Protein AF-A0A520BCG9-F1 (afdb_monomer_lite)

pLDDT: mean 87.37, std 9.82, range [55.38, 96.44]

Sequence (88 aa):
KYAPAPQLEIDASANNYGQSEIKISNGVIVTGFPPVNVHAYSFAAGTHTLNINKGACLVLGFIDDKQELRIFNAGLDGRGRDIDWLFE

Structure (mmCIF, N/CA/C/O backbone):
data_AF-A0A520BCG9-F1
#
_entry.id   AF-A0A520BCG9-F1
#
loop_
_atom_site.group_PDB
_atom_site.id
_atom_site.type_symbol
_atom_site.label_atom_id
_atom_site.label_alt_id
_atom_site.label_comp_id
_atom_site.label_asym_id
_atom_site.label_entity_id
_atom_site.label_seq_id
_atom_site.pdbx_PDB_ins_code
_atom_site.Cartn_x
_atom_site.Cartn_y
_atom_site.Cartn_z
_atom_site.occupancy
_atom_site.B_iso_or_equiv
_atom_site.auth_seq_id
_atom_site.auth_comp_id
_atom_site.auth_asym_id
_atom_site.auth_atom_id
_atom_site.pdbx_PDB_model_num
ATOM 1 N N . LYS A 1 1 ? -2.875 2.560 -17.415 1.00 88.62 1 LYS A N 1
ATOM 2 C CA . LYS A 1 1 ? -2.699 1.087 -17.283 1.00 88.62 1 LYS A CA 1
ATOM 3 C C . LYS A 1 1 ? -2.627 0.689 -15.812 1.00 88.62 1 LYS A C 1
ATOM 5 O O . LYS A 1 1 ? -3.402 -0.160 -15.399 1.00 88.62 1 LYS A O 1
ATOM 10 N N . TYR A 1 2 ? -1.748 1.316 -15.035 1.00 93.00 2 TYR A N 1
ATOM 11 C CA . TYR A 1 2 ? -1.632 1.122 -13.585 1.00 93.00 2 TYR A CA 1
ATOM 12 C C . TYR A 1 2 ? -2.339 2.255 -12.841 1.00 93.00 2 TYR A C 1
ATOM 14 O O . TYR A 1 2 ? -2.490 3.335 -13.418 1.00 93.00 2 TYR A O 1
ATOM 22 N N . ALA A 1 3 ? -2.804 1.993 -11.620 1.00 93.06 3 ALA A N 1
ATOM 23 C CA . 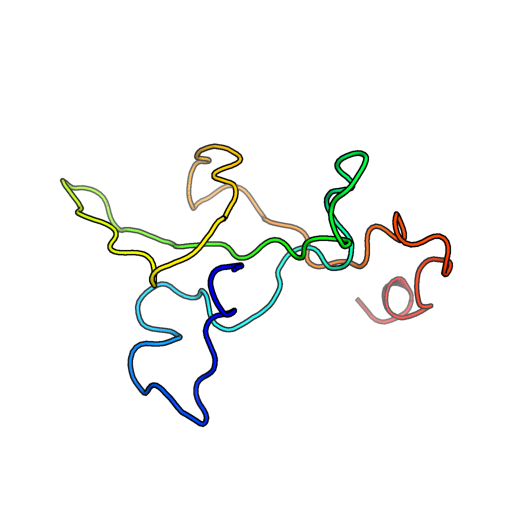ALA A 1 3 ? -3.345 3.043 -10.763 1.00 93.06 3 ALA A CA 1
ATOM 24 C C . ALA A 1 3 ? -2.198 3.969 -10.305 1.00 93.06 3 ALA A C 1
ATOM 26 O O . ALA A 1 3 ? -1.114 3.464 -9.999 1.00 93.06 3 ALA A O 1
ATOM 27 N N . PRO A 1 4 ? -2.388 5.301 -10.290 1.00 91.69 4 PRO A N 1
ATOM 28 C CA . PRO A 1 4 ? -1.379 6.223 -9.781 1.00 91.69 4 PRO A CA 1
ATOM 29 C C . PRO A 1 4 ? -1.218 6.076 -8.263 1.00 91.69 4 PRO A C 1
ATOM 31 O O . PRO A 1 4 ? -2.175 5.745 -7.560 1.00 91.69 4 PRO A O 1
ATOM 34 N N . ALA A 1 5 ? -0.013 6.358 -7.768 1.00 91.38 5 ALA A N 1
ATOM 35 C CA . ALA A 1 5 ? 0.230 6.496 -6.337 1.00 91.38 5 ALA A CA 1
ATOM 36 C C . ALA A 1 5 ? -0.518 7.728 -5.777 1.00 91.38 5 ALA A C 1
ATOM 38 O O . ALA A 1 5 ? -0.729 8.694 -6.517 1.00 91.38 5 ALA A O 1
ATOM 39 N N . PRO A 1 6 ? -0.916 7.715 -4.496 1.00 87.69 6 PRO A N 1
ATOM 40 C CA . PRO A 1 6 ? -1.471 8.894 -3.833 1.00 87.69 6 PRO A CA 1
ATOM 41 C C . PRO A 1 6 ? -0.418 10.015 -3.751 1.00 87.69 6 PRO A C 1
ATOM 43 O O . PRO A 1 6 ? 0.684 9.787 -3.261 1.00 87.69 6 PRO A O 1
ATOM 46 N N . GLN A 1 7 ? -0.746 11.217 -4.239 1.00 87.56 7 GLN A N 1
ATOM 47 C CA . GLN A 1 7 ? 0.148 12.386 -4.258 1.00 87.56 7 GLN A CA 1
ATOM 48 C C . GLN A 1 7 ? -0.593 13.652 -3.818 1.00 87.56 7 GLN A C 1
ATOM 50 O O . GLN A 1 7 ? -1.597 14.028 -4.427 1.00 87.56 7 GLN A O 1
ATOM 55 N N . LEU A 1 8 ? -0.087 14.316 -2.775 1.00 84.25 8 LEU A N 1
ATOM 56 C CA . LEU A 1 8 ? -0.716 15.498 -2.171 1.00 84.25 8 LEU A CA 1
ATOM 57 C C . LEU A 1 8 ? -0.691 16.721 -3.091 1.00 84.25 8 LEU A C 1
ATOM 59 O O . LEU A 1 8 ? -1.581 17.565 -3.025 1.00 84.25 8 LEU A O 1
ATOM 63 N N . GLU A 1 9 ? 0.303 16.805 -3.972 1.00 86.06 9 GLU A N 1
ATOM 64 C CA . GLU A 1 9 ? 0.505 17.917 -4.901 1.00 86.06 9 GLU A CA 1
ATOM 65 C C . GLU A 1 9 ? -0.632 18.052 -5.922 1.00 86.06 9 GLU A C 1
ATOM 67 O O . GLU A 1 9 ? -0.845 19.130 -6.475 1.00 86.06 9 GLU A O 1
ATOM 72 N N . ILE A 1 10 ? -1.355 16.960 -6.183 1.00 83.94 10 ILE A N 1
ATOM 73 C CA . ILE A 1 10 ? -2.404 16.885 -7.208 1.00 83.94 10 ILE A CA 1
ATOM 74 C C . ILE A 1 10 ? -3.751 16.398 -6.662 1.00 83.94 10 ILE A C 1
ATOM 76 O O . ILE A 1 10 ? -4.756 16.480 -7.368 1.00 83.94 10 ILE A O 1
ATOM 80 N N . ASP A 1 11 ? -3.788 15.908 -5.421 1.00 84.62 11 ASP A N 1
ATOM 81 C CA . ASP A 1 11 ? -4.991 15.419 -4.757 1.00 84.62 11 ASP A CA 1
ATOM 82 C C . ASP A 1 11 ? -4.917 15.677 -3.245 1.00 84.62 11 ASP A C 1
ATOM 84 O O . ASP A 1 11 ? -4.207 15.001 -2.501 1.00 84.62 11 ASP A O 1
ATOM 88 N N . ALA A 1 12 ? -5.713 16.634 -2.765 1.00 83.06 12 ALA A N 1
ATOM 89 C CA . ALA A 1 12 ? -5.775 16.978 -1.345 1.00 83.06 12 ALA A CA 1
ATOM 90 C C . ALA A 1 12 ? -6.284 15.822 -0.458 1.00 83.06 12 ALA A C 1
ATOM 92 O O . ALA A 1 12 ? -6.065 15.842 0.751 1.00 83.06 12 ALA A O 1
ATOM 93 N N . SER A 1 13 ? -6.947 14.811 -1.034 1.00 84.25 13 SER A N 1
ATOM 94 C CA . SER A 1 13 ? -7.414 13.621 -0.313 1.00 84.25 13 SER A CA 1
ATOM 95 C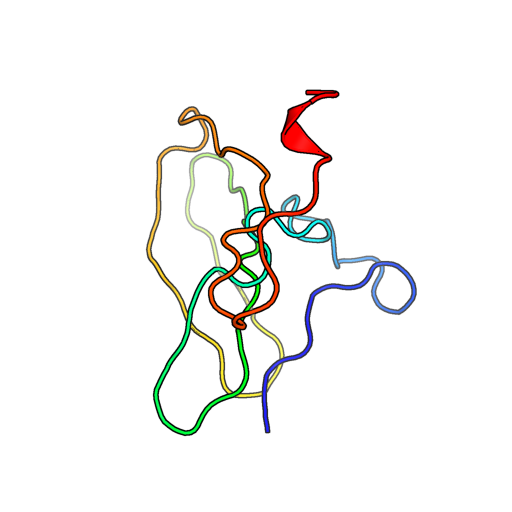 C . SER A 1 13 ? -6.364 12.505 -0.220 1.00 84.25 13 SER A C 1
ATOM 97 O O . SER A 1 13 ? -6.572 11.510 0.486 1.00 84.25 13 SER A O 1
ATOM 99 N N . ALA A 1 14 ? -5.204 12.680 -0.866 1.00 85.38 14 ALA A N 1
ATOM 100 C CA . ALA A 1 14 ? -4.143 11.680 -0.973 1.00 85.38 14 ALA A CA 1
ATOM 101 C C . ALA A 1 14 ? -3.470 11.295 0.353 1.00 85.38 14 ALA A C 1
ATOM 103 O O . ALA A 1 14 ? -2.623 10.406 0.351 1.00 85.38 14 ALA A O 1
ATOM 104 N N . ASN A 1 15 ? -3.845 11.908 1.479 1.00 91.06 15 ASN A N 1
ATOM 105 C CA . ASN A 1 15 ? -3.384 11.489 2.801 1.00 91.06 15 ASN A CA 1
ATOM 106 C C . ASN A 1 15 ? -4.503 11.326 3.844 1.00 91.06 15 ASN A C 1
ATOM 108 O O . ASN A 1 15 ? -4.223 11.233 5.036 1.00 91.06 15 ASN A O 1
ATOM 112 N N . ASN A 1 16 ? -5.772 11.265 3.424 1.00 90.06 16 ASN A N 1
ATOM 113 C CA . ASN A 1 16 ? -6.902 11.091 4.349 1.00 90.06 16 ASN A CA 1
ATOM 114 C C . ASN A 1 16 ? -6.815 9.811 5.200 1.00 90.06 16 ASN A C 1
ATOM 116 O O . ASN A 1 16 ? -7.432 9.741 6.260 1.00 90.06 16 ASN A O 1
ATOM 120 N N . TYR A 1 17 ? -6.061 8.815 4.736 1.00 91.50 17 TYR A N 1
ATOM 121 C CA . TYR A 1 17 ? -5.844 7.528 5.391 1.00 91.50 17 TYR A CA 1
ATOM 122 C C . TYR A 1 17 ? -4.359 7.275 5.709 1.00 91.50 17 TYR A C 1
ATOM 124 O O . TYR A 1 17 ? -3.974 6.127 5.914 1.00 91.50 17 TYR A O 1
ATOM 132 N N . GLY A 1 18 ? -3.504 8.307 5.716 1.00 90.12 18 GLY A N 1
ATOM 133 C CA . GLY A 1 18 ? -2.061 8.148 5.963 1.00 90.12 18 GLY A CA 1
ATOM 134 C C . GLY A 1 18 ? -1.265 7.566 4.784 1.00 90.12 18 GLY A C 1
ATOM 135 O O . GLY A 1 18 ? -0.129 7.122 4.962 1.00 9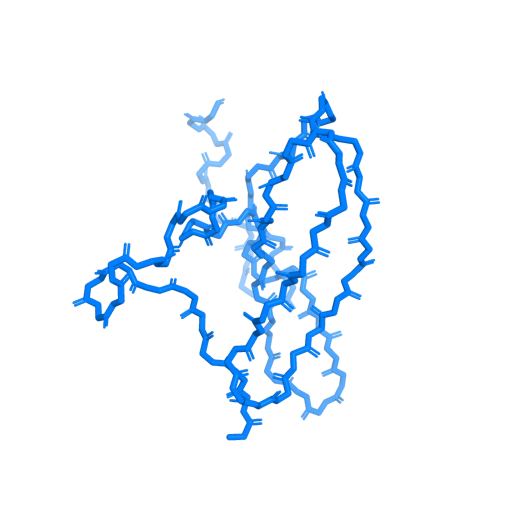0.12 18 GLY A O 1
ATOM 136 N N . GLN A 1 19 ? -1.863 7.531 3.588 1.00 93.06 19 GLN A N 1
ATOM 137 C CA . GLN A 1 19 ? -1.358 6.776 2.442 1.00 93.06 19 GLN A CA 1
ATOM 138 C C . GLN A 1 19 ? -0.349 7.516 1.560 1.00 93.06 19 GLN A C 1
ATOM 140 O O . GLN A 1 19 ? 0.205 6.890 0.655 1.00 93.06 19 GLN A O 1
ATOM 145 N N . SER A 1 20 ? -0.122 8.821 1.757 1.00 90.94 20 SER A N 1
ATOM 146 C CA . SER A 1 20 ? 0.719 9.605 0.835 1.00 90.94 20 SER A CA 1
ATOM 147 C C . SER A 1 20 ? 2.177 9.153 0.848 1.00 90.94 20 SER A C 1
ATOM 149 O O . SER A 1 20 ? 2.866 9.219 -0.166 1.00 90.94 20 SER A O 1
ATOM 151 N N . GLU A 1 21 ? 2.648 8.664 1.991 1.00 90.44 21 GLU A N 1
ATOM 152 C CA . GLU A 1 21 ? 4.001 8.148 2.141 1.00 90.44 21 GLU A CA 1
ATOM 153 C C . GLU A 1 21 ? 4.093 6.681 1.727 1.00 90.44 21 GLU A C 1
ATOM 155 O O . GLU A 1 21 ? 3.251 5.846 2.073 1.00 90.44 21 GLU A O 1
ATOM 160 N N . ILE A 1 22 ? 5.176 6.350 1.028 1.00 93.56 22 ILE A N 1
ATOM 161 C CA . ILE A 1 22 ? 5.548 4.964 0.764 1.00 93.56 22 ILE A CA 1
ATOM 162 C C . ILE A 1 22 ? 6.003 4.340 2.085 1.00 93.56 22 ILE A C 1
ATOM 164 O O . ILE A 1 22 ? 6.893 4.868 2.745 1.00 93.56 22 ILE A O 1
ATOM 168 N N . LYS A 1 23 ? 5.424 3.194 2.451 1.00 93.19 23 LYS A N 1
ATOM 169 C CA . LYS A 1 23 ? 5.864 2.418 3.618 1.00 93.19 23 LYS A CA 1
ATOM 170 C C . LYS A 1 23 ? 6.939 1.406 3.237 1.00 93.19 23 LYS A C 1
ATOM 172 O O . LYS A 1 23 ? 7.907 1.249 3.959 1.00 93.19 23 LYS A O 1
ATOM 177 N N . ILE A 1 24 ? 6.831 0.761 2.076 1.00 93.50 24 ILE A N 1
ATOM 178 C CA . ILE A 1 24 ? 7.893 -0.130 1.585 1.00 93.50 24 ILE A CA 1
ATOM 179 C C . ILE A 1 24 ? 8.189 0.209 0.131 1.00 93.50 24 ILE A C 1
ATOM 181 O O . ILE A 1 24 ? 7.353 -0.037 -0.744 1.00 93.50 24 ILE A O 1
ATOM 185 N N . SER A 1 25 ? 9.357 0.783 -0.148 1.00 92.31 25 SER A N 1
ATOM 186 C CA . SER A 1 25 ? 9.775 1.040 -1.528 1.00 92.31 25 SER A CA 1
ATOM 187 C C . SER A 1 25 ? 10.336 -0.229 -2.164 1.00 92.31 25 SER A C 1
ATOM 189 O O . SER A 1 25 ? 10.929 -1.072 -1.487 1.00 92.31 25 SER A O 1
ATOM 191 N N . ASN A 1 26 ? 10.084 -0.405 -3.465 1.00 91.31 26 ASN A N 1
ATOM 192 C CA . ASN A 1 26 ? 10.476 -1.596 -4.230 1.00 91.31 26 ASN A CA 1
ATOM 193 C C . ASN A 1 26 ? 10.052 -2.918 -3.558 1.00 91.31 26 ASN A C 1
ATOM 195 O O . ASN A 1 26 ? 10.797 -3.896 -3.571 1.00 91.31 26 ASN A O 1
ATOM 199 N N . GLY A 1 27 ? 8.872 -2.937 -2.931 1.00 91.38 27 GLY A N 1
ATOM 200 C CA . GLY A 1 27 ? 8.424 -4.012 -2.042 1.00 91.38 27 GLY A CA 1
ATOM 201 C C . GLY A 1 27 ? 7.882 -5.256 -2.744 1.00 91.38 27 GLY A C 1
ATOM 202 O O . GLY A 1 27 ? 7.848 -6.323 -2.135 1.00 91.38 27 GLY A O 1
ATOM 203 N N . VAL A 1 28 ? 7.455 -5.148 -4.008 1.00 92.81 28 VAL A N 1
ATOM 204 C CA . VAL A 1 28 ? 6.879 -6.276 -4.760 1.00 92.81 28 VAL A CA 1
ATOM 205 C C . VAL A 1 28 ? 7.360 -6.287 -6.209 1.00 92.81 28 VAL A C 1
ATOM 207 O O . VAL A 1 28 ? 7.312 -5.268 -6.899 1.00 92.81 28 VAL A O 1
ATOM 210 N N . ILE A 1 29 ? 7.752 -7.475 -6.682 1.00 91.62 29 ILE A N 1
ATOM 211 C CA . ILE A 1 29 ? 8.055 -7.766 -8.087 1.00 91.62 29 ILE A CA 1
ATOM 212 C C . ILE A 1 29 ? 7.091 -8.835 -8.588 1.00 91.62 29 ILE A C 1
ATOM 214 O O . ILE A 1 29 ? 7.017 -9.930 -8.035 1.00 91.62 29 ILE A O 1
ATOM 218 N N . VAL A 1 30 ? 6.380 -8.523 -9.669 1.00 90.69 30 VAL A N 1
ATOM 219 C CA . VAL A 1 30 ? 5.548 -9.483 -10.399 1.00 90.69 30 VAL A CA 1
ATOM 220 C C . VAL A 1 30 ? 6.104 -9.599 -11.811 1.00 90.69 30 VAL A C 1
ATOM 222 O O . VAL A 1 30 ? 6.319 -8.591 -12.484 1.00 90.69 30 VAL A O 1
ATOM 225 N N . THR A 1 31 ? 6.353 -10.824 -12.278 1.00 90.06 31 THR A N 1
ATOM 226 C CA . THR A 1 31 ? 6.901 -11.065 -13.618 1.00 90.06 31 THR A CA 1
ATOM 227 C C . THR A 1 31 ? 6.041 -10.388 -14.688 1.00 90.06 31 THR A C 1
ATOM 229 O O . THR A 1 31 ? 4.838 -10.623 -14.770 1.00 90.06 31 THR A O 1
ATOM 232 N N . GLY A 1 32 ? 6.661 -9.541 -15.513 1.00 89.69 32 GLY A N 1
ATOM 233 C CA . GLY A 1 32 ? 5.972 -8.778 -16.561 1.00 89.69 32 GLY A CA 1
ATOM 234 C C . GLY A 1 32 ? 5.358 -7.444 -16.109 1.00 89.69 32 GLY A C 1
ATOM 235 O O . GLY A 1 32 ? 4.718 -6.772 -16.920 1.00 89.69 32 GLY A O 1
ATOM 236 N N . PHE A 1 33 ? 5.566 -7.034 -14.854 1.00 89.81 33 PHE A N 1
ATOM 237 C CA . PHE A 1 33 ? 5.102 -5.764 -14.291 1.00 89.81 33 PHE A CA 1
ATOM 238 C C . PHE A 1 33 ? 6.274 -4.940 -13.732 1.00 89.81 33 PHE A C 1
ATOM 240 O O . PHE A 1 33 ? 7.316 -5.505 -13.396 1.00 89.81 33 PHE A O 1
ATOM 247 N N . PRO A 1 34 ? 6.138 -3.602 -13.650 1.00 89.06 34 PRO A N 1
ATOM 248 C CA . PRO A 1 34 ? 7.135 -2.766 -12.985 1.00 89.06 34 PRO A CA 1
ATOM 249 C C . PRO A 1 34 ? 7.209 -3.073 -11.476 1.00 89.06 34 PRO A C 1
ATOM 251 O O . PRO A 1 34 ? 6.222 -3.563 -10.918 1.00 89.06 34 PRO A O 1
ATOM 254 N N . PRO A 1 35 ? 8.333 -2.748 -10.806 1.00 90.25 35 PRO A N 1
ATOM 255 C CA . PRO A 1 35 ? 8.412 -2.762 -9.349 1.00 90.25 35 PRO A CA 1
ATOM 256 C C . PRO A 1 35 ? 7.310 -1.917 -8.712 1.00 90.25 35 PRO A C 1
ATOM 258 O O . PRO A 1 35 ? 6.934 -0.868 -9.241 1.00 90.25 35 PRO A O 1
ATOM 261 N N . VAL A 1 36 ? 6.791 -2.385 -7.578 1.00 93.00 36 VAL A N 1
ATOM 262 C CA . VAL A 1 36 ? 5.650 -1.762 -6.901 1.00 93.00 36 VAL A CA 1
ATOM 263 C C . VAL A 1 36 ? 6.046 -1.329 -5.493 1.00 93.00 36 VAL A C 1
ATOM 265 O O . VAL A 1 36 ? 6.601 -2.110 -4.718 1.00 93.00 36 VAL A O 1
ATOM 268 N N . ASN A 1 37 ? 5.722 -0.079 -5.168 1.00 94.81 37 ASN A N 1
ATOM 269 C CA . ASN A 1 37 ? 5.810 0.466 -3.818 1.00 94.81 37 ASN A CA 1
ATOM 270 C C . ASN A 1 37 ? 4.553 0.112 -3.018 1.00 94.81 37 ASN A C 1
ATOM 272 O O . ASN A 1 37 ? 3.451 0.050 -3.566 1.00 94.81 37 ASN A O 1
ATOM 276 N N . VAL A 1 38 ? 4.712 -0.083 -1.713 1.00 94.88 38 VAL A N 1
ATOM 277 C CA . VAL A 1 38 ? 3.618 -0.391 -0.792 1.00 94.88 38 VAL A CA 1
ATOM 278 C C . VAL A 1 38 ? 3.232 0.866 -0.026 1.00 94.88 38 VAL A C 1
ATOM 280 O O . VAL A 1 38 ? 4.068 1.484 0.633 1.00 94.88 38 VAL A O 1
ATOM 283 N N . HIS A 1 39 ? 1.950 1.208 -0.096 1.00 95.38 39 HIS A N 1
ATOM 284 C CA . HIS A 1 39 ? 1.313 2.260 0.692 1.00 95.38 39 HIS A CA 1
ATOM 285 C C . HIS A 1 39 ? 0.342 1.616 1.686 1.00 95.38 39 HIS A C 1
ATOM 287 O O . HIS A 1 39 ? -0.274 0.595 1.369 1.00 95.38 39 HIS A O 1
ATOM 293 N N . ALA A 1 40 ? 0.197 2.211 2.868 1.00 94.69 40 ALA A N 1
ATOM 294 C CA . ALA A 1 40 ? -0.756 1.771 3.882 1.00 94.69 40 ALA A CA 1
ATOM 295 C C . ALA A 1 40 ? -1.947 2.732 3.946 1.00 94.69 40 ALA A C 1
ATOM 297 O O . ALA A 1 40 ? -1.786 3.929 3.744 1.00 94.69 40 ALA A O 1
ATOM 298 N N . TYR A 1 41 ? -3.133 2.193 4.218 1.00 94.88 41 TYR A N 1
ATOM 299 C CA . TYR A 1 41 ? -4.358 2.962 4.420 1.00 94.88 41 TYR A CA 1
ATOM 300 C C . TYR A 1 41 ? -4.907 2.582 5.796 1.00 94.88 41 TYR A C 1
ATOM 302 O O . TYR A 1 41 ? -5.337 1.442 5.983 1.00 94.88 41 TYR A O 1
ATOM 310 N N . SER A 1 42 ? -4.866 3.512 6.747 1.00 93.94 42 SER A N 1
ATOM 311 C CA . SER A 1 42 ? -5.352 3.295 8.112 1.00 93.94 42 SER A CA 1
ATOM 312 C C . SER A 1 42 ? -6.824 3.674 8.233 1.00 93.94 42 SER A C 1
ATOM 314 O O . SER A 1 42 ? -7.275 4.708 7.735 1.00 93.94 42 SER A O 1
ATOM 316 N N . PHE A 1 43 ? -7.581 2.831 8.931 1.00 94.06 43 PHE A N 1
ATOM 317 C CA . PHE A 1 43 ? -9.006 3.015 9.174 1.00 94.06 43 PHE A CA 1
ATOM 318 C C . PHE A 1 43 ? -9.306 2.775 10.653 1.00 94.06 43 PHE A C 1
ATOM 320 O O . PHE A 1 43 ? -8.856 1.789 11.232 1.00 94.06 43 PHE A O 1
ATOM 327 N N . ALA A 1 44 ? -1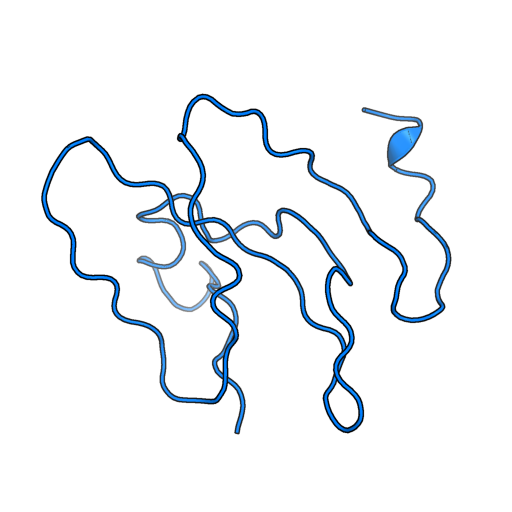0.112 3.646 11.261 1.00 93.69 44 ALA A N 1
ATOM 328 C CA . ALA A 1 44 ? -10.618 3.422 12.613 1.00 93.69 44 ALA A CA 1
ATOM 329 C C . ALA A 1 44 ? -11.550 2.193 12.667 1.00 93.69 44 ALA A C 1
ATOM 331 O O . ALA A 1 44 ? -12.011 1.702 11.639 1.00 93.69 44 ALA A O 1
ATOM 332 N N . ALA A 1 45 ? -11.898 1.709 13.860 1.00 94.94 45 ALA A N 1
ATOM 333 C CA . ALA A 1 45 ? -12.874 0.627 13.989 1.00 94.94 45 ALA A CA 1
ATOM 334 C C . ALA A 1 45 ? -14.218 1.004 13.329 1.00 94.94 45 ALA A C 1
ATOM 336 O O . ALA A 1 45 ? -14.774 2.067 13.602 1.00 94.94 45 ALA A O 1
ATOM 337 N N . GLY A 1 46 ? -14.739 0.139 12.454 1.00 95.06 46 GLY A N 1
ATOM 338 C CA . GLY A 1 46 ? -15.993 0.389 11.744 1.00 95.06 46 GLY A CA 1
ATOM 339 C C . GLY A 1 46 ? -16.086 -0.324 10.397 1.00 95.06 46 GLY A C 1
ATOM 340 O O . GLY A 1 46 ? -15.302 -1.218 10.092 1.00 95.06 46 GLY A O 1
ATOM 341 N N . THR A 1 47 ? -17.071 0.080 9.593 1.00 96.44 47 THR A N 1
ATOM 342 C CA . THR A 1 47 ? -17.227 -0.366 8.201 1.00 96.44 47 THR A CA 1
ATOM 343 C C . THR A 1 47 ? -16.762 0.740 7.269 1.00 96.44 47 THR A C 1
ATOM 345 O O . THR A 1 47 ? -17.263 1.859 7.349 1.00 96.44 47 THR A O 1
ATOM 348 N N . HIS A 1 48 ? -15.836 0.416 6.370 1.00 95.19 48 HIS A N 1
ATOM 349 C CA . HIS A 1 48 ? -15.216 1.381 5.465 1.00 95.19 48 HIS A CA 1
ATOM 350 C C . HIS A 1 48 ? -15.341 0.934 4.018 1.00 95.19 48 HIS A C 1
ATOM 352 O O . HIS A 1 48 ? -15.399 -0.256 3.719 1.00 95.19 48 HIS A O 1
ATOM 358 N N . THR A 1 49 ? -15.366 1.905 3.112 1.00 94.06 49 THR A N 1
ATOM 359 C CA . THR A 1 49 ? -15.262 1.675 1.670 1.00 94.06 49 THR A CA 1
ATOM 360 C C . THR A 1 49 ? -14.024 2.397 1.166 1.00 94.06 49 THR A C 1
ATOM 362 O O . THR A 1 49 ? -13.928 3.615 1.294 1.00 94.06 49 THR A O 1
ATOM 365 N N . LEU A 1 50 ? -13.085 1.647 0.593 1.00 90.81 50 LEU A N 1
ATOM 366 C CA . LEU A 1 50 ? -11.879 2.189 -0.022 1.00 90.81 50 LEU A CA 1
ATOM 367 C C . LEU A 1 50 ? -12.068 2.261 -1.537 1.00 90.81 50 LEU A C 1
ATOM 369 O O . LEU A 1 50 ? -12.232 1.239 -2.199 1.00 90.81 50 LEU A O 1
ATOM 373 N N . ASN A 1 51 ? -12.019 3.475 -2.079 1.00 90.06 51 ASN A N 1
ATOM 374 C CA . ASN A 1 51 ? -12.049 3.712 -3.517 1.00 90.06 51 ASN A CA 1
ATOM 375 C C . ASN A 1 51 ? -10.623 3.951 -4.017 1.00 90.06 51 ASN A C 1
ATOM 377 O O . ASN A 1 51 ? -9.965 4.890 -3.578 1.00 90.06 51 ASN A O 1
ATOM 381 N N . ILE A 1 52 ? -10.157 3.114 -4.943 1.00 89.75 52 ILE A N 1
ATOM 382 C CA . ILE A 1 52 ? -8.840 3.251 -5.575 1.00 89.75 52 ILE A CA 1
ATOM 383 C C . ILE A 1 52 ? -9.006 3.833 -6.979 1.00 89.75 52 ILE A C 1
ATOM 385 O O . ILE A 1 52 ? -9.954 3.510 -7.700 1.00 89.75 52 ILE A O 1
ATOM 389 N N . ASN A 1 53 ? -8.063 4.689 -7.374 1.00 89.75 53 ASN A N 1
ATOM 390 C CA . ASN A 1 53 ? -8.008 5.255 -8.717 1.00 89.75 53 ASN A CA 1
ATOM 391 C C . ASN A 1 53 ? -7.967 4.162 -9.797 1.00 89.75 53 ASN A C 1
ATOM 393 O O . ASN A 1 53 ? -7.419 3.077 -9.608 1.00 89.75 53 ASN A O 1
ATOM 397 N N . LYS A 1 54 ? -8.525 4.465 -10.974 1.00 93.50 54 LYS A N 1
ATOM 398 C CA . LYS A 1 54 ? -8.601 3.506 -12.085 1.00 93.50 54 LYS A CA 1
ATOM 399 C C . LYS A 1 54 ? -7.211 3.020 -12.514 1.00 93.50 54 LYS A C 1
ATOM 401 O O . LYS A 1 54 ? -6.317 3.818 -12.780 1.00 93.50 54 LYS A O 1
ATOM 406 N N . GLY A 1 55 ? -7.083 1.708 -12.701 1.00 94.69 55 GLY A N 1
ATOM 407 C CA . GLY A 1 55 ? -5.875 1.045 -13.190 1.00 94.69 55 GLY A CA 1
ATOM 408 C C . GLY A 1 55 ? -5.601 -0.250 -12.429 1.00 94.69 55 GLY A C 1
ATOM 409 O O . GLY A 1 55 ? -6.313 -0.583 -11.489 1.00 94.69 55 GLY A O 1
ATOM 410 N N . ALA A 1 56 ? -4.586 -1.002 -12.850 1.00 93.00 56 ALA A N 1
ATOM 411 C CA . ALA A 1 56 ? -4.151 -2.182 -12.110 1.00 93.00 56 ALA A CA 1
ATOM 412 C C . ALA A 1 56 ? -3.375 -1.778 -10.843 1.00 93.00 56 ALA A C 1
ATOM 414 O O . ALA A 1 56 ? -2.483 -0.928 -10.913 1.00 93.00 56 ALA A O 1
ATOM 415 N N . CYS A 1 57 ? -3.709 -2.410 -9.719 1.00 93.81 57 CYS A N 1
ATOM 416 C CA . CYS A 1 57 ? -3.055 -2.280 -8.417 1.00 93.81 57 CYS A CA 1
ATOM 417 C C . CYS A 1 57 ? -3.090 -3.629 -7.680 1.00 93.81 57 CYS A C 1
ATOM 419 O O . CYS A 1 57 ? -3.796 -4.550 -8.096 1.00 93.81 57 CYS A O 1
ATOM 421 N N . LEU A 1 58 ? -2.342 -3.740 -6.581 1.00 94.12 58 LEU A N 1
ATOM 422 C CA . LEU A 1 58 ? -2.313 -4.926 -5.725 1.00 94.12 58 LEU A CA 1
ATOM 423 C C . LEU A 1 58 ? -2.827 -4.573 -4.329 1.00 94.12 58 L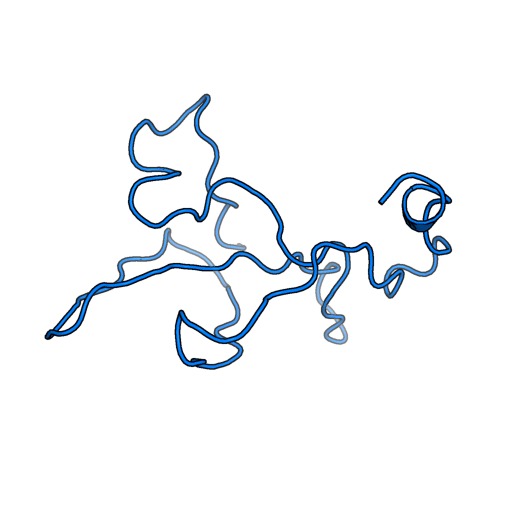EU A C 1
ATOM 425 O O . LEU A 1 58 ? -2.440 -3.551 -3.769 1.00 94.12 58 LEU A O 1
ATOM 429 N N . VAL A 1 59 ? -3.663 -5.445 -3.766 1.00 94.62 59 VAL A N 1
ATOM 430 C CA . VAL A 1 59 ? -4.055 -5.412 -2.352 1.00 94.62 59 VAL A CA 1
ATOM 431 C C . VAL A 1 59 ? -3.353 -6.581 -1.674 1.00 94.62 59 VAL A C 1
ATOM 433 O O . VAL A 1 59 ? -3.657 -7.734 -1.972 1.00 94.62 59 VAL A O 1
ATOM 436 N N . LEU A 1 60 ? -2.374 -6.285 -0.817 1.00 94.56 60 LEU A N 1
ATOM 437 C CA . LEU A 1 60 ? -1.521 -7.307 -0.194 1.00 94.56 60 LEU A CA 1
ATOM 438 C C . LEU A 1 60 ? -2.162 -7.954 1.042 1.00 94.56 60 LEU A C 1
ATOM 440 O O . LEU A 1 60 ? -1.794 -9.067 1.404 1.00 94.56 60 LEU A O 1
ATOM 444 N N . GLY A 1 61 ? -3.123 -7.277 1.672 1.00 94.69 61 GLY A N 1
ATOM 445 C CA . GLY A 1 61 ? -3.836 -7.773 2.844 1.00 94.69 61 GLY A CA 1
ATOM 446 C C . GLY A 1 61 ? -4.222 -6.653 3.802 1.00 94.69 61 GLY A C 1
ATOM 447 O O . GLY A 1 61 ? -4.233 -5.480 3.430 1.00 94.69 61 GLY A O 1
ATOM 448 N N . PHE A 1 62 ? -4.524 -7.044 5.037 1.00 95.06 62 PHE A N 1
ATOM 449 C CA . PHE A 1 62 ? -4.881 -6.159 6.141 1.00 95.06 62 PHE A CA 1
ATOM 450 C C . PHE A 1 62 ? -4.090 -6.576 7.381 1.00 95.06 62 PHE A C 1
ATOM 452 O O . PHE A 1 62 ? -3.879 -7.769 7.603 1.00 95.06 62 PHE A O 1
ATOM 459 N N . ILE A 1 63 ? -3.674 -5.599 8.178 1.00 94.44 63 ILE A N 1
ATOM 460 C CA . ILE A 1 63 ? -3.020 -5.798 9.474 1.00 94.44 63 ILE A CA 1
ATOM 461 C C . ILE A 1 63 ? -3.735 -4.947 10.526 1.00 94.44 63 ILE A C 1
ATOM 463 O O . ILE A 1 63 ? -4.478 -4.029 10.174 1.00 94.44 63 ILE A O 1
ATOM 467 N N . ASP A 1 64 ? -3.527 -5.255 11.805 1.00 93.56 64 ASP A N 1
ATOM 468 C CA . ASP A 1 64 ? -3.979 -4.381 12.892 1.00 93.56 64 ASP A CA 1
ATOM 469 C C . ASP A 1 64 ? -3.191 -3.061 12.843 1.00 93.56 64 ASP A C 1
ATOM 471 O O . ASP A 1 64 ? -1.974 -3.081 12.673 1.00 93.56 64 ASP A O 1
ATOM 475 N N . ASP A 1 65 ? -3.867 -1.922 13.001 1.00 87.00 65 ASP A N 1
ATOM 476 C CA . ASP A 1 65 ? -3.245 -0.586 12.965 1.00 87.00 65 ASP A CA 1
ATOM 477 C C . ASP A 1 65 ? -2.239 -0.367 14.115 1.00 87.00 65 ASP A C 1
ATOM 479 O O . ASP A 1 65 ? -1.389 0.514 14.054 1.00 87.00 65 ASP A O 1
ATOM 483 N N . LYS A 1 66 ? -2.284 -1.203 15.162 1.00 88.00 66 LYS A N 1
ATOM 484 C CA . LYS A 1 66 ? -1.286 -1.219 16.243 1.00 88.00 66 LYS A CA 1
ATOM 485 C C . LYS A 1 66 ? -0.009 -1.964 15.873 1.00 88.00 66 LYS A C 1
ATOM 487 O O . LYS A 1 66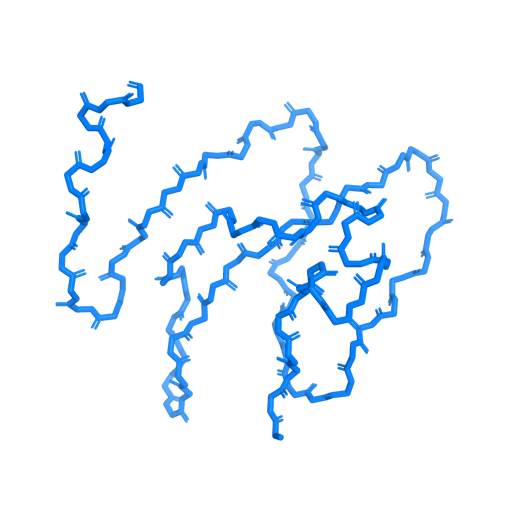 ? 0.960 -1.906 16.629 1.00 88.00 66 LYS A O 1
ATOM 492 N N . GLN A 1 67 ? -0.009 -2.721 14.778 1.00 90.06 67 GLN A N 1
ATOM 493 C CA . GLN A 1 67 ? 1.187 -3.400 14.315 1.00 90.06 67 GLN A CA 1
ATOM 494 C C . GLN A 1 67 ? 2.112 -2.384 13.647 1.00 90.06 67 GLN A C 1
ATOM 496 O O . GLN A 1 67 ? 1.740 -1.714 12.687 1.00 90.06 67 GLN A O 1
ATOM 501 N N . GLU A 1 68 ? 3.341 -2.299 14.145 1.00 84.25 68 GLU A N 1
ATOM 502 C CA . GLU A 1 68 ? 4.330 -1.380 13.602 1.00 84.25 68 GLU A CA 1
ATOM 503 C C . GLU A 1 68 ? 4.699 -1.765 12.159 1.00 84.25 68 GLU A C 1
ATOM 505 O O . GLU A 1 68 ? 5.146 -2.881 11.872 1.00 84.25 68 GLU A O 1
ATOM 510 N N . LEU A 1 69 ? 4.488 -0.823 11.239 1.00 86.94 69 LEU A N 1
ATOM 511 C CA . LEU A 1 69 ? 4.906 -0.922 9.846 1.00 86.94 69 LEU A CA 1
ATOM 512 C C . LEU A 1 69 ? 6.282 -0.286 9.704 1.00 86.94 69 LEU A C 1
ATOM 514 O O . LEU A 1 69 ? 6.413 0.936 9.723 1.00 86.94 69 LEU A O 1
ATOM 518 N N . ARG A 1 70 ? 7.305 -1.122 9.518 1.00 86.94 70 ARG A N 1
ATOM 519 C CA . ARG A 1 70 ? 8.651 -0.631 9.232 1.00 86.94 70 ARG A CA 1
ATOM 520 C C . ARG A 1 70 ? 8.669 0.091 7.888 1.00 86.94 70 ARG A C 1
ATOM 522 O O . ARG A 1 70 ? 8.237 -0.481 6.884 1.00 86.94 70 ARG A O 1
ATOM 529 N N . ILE A 1 71 ? 9.223 1.299 7.878 1.00 90.44 71 ILE A N 1
ATOM 530 C CA . ILE A 1 71 ? 9.472 2.060 6.657 1.00 90.44 71 ILE A CA 1
ATOM 531 C C . ILE A 1 71 ? 10.854 1.675 6.133 1.00 90.44 71 ILE A C 1
ATOM 533 O O . ILE A 1 71 ? 11.822 1.737 6.876 1.00 90.44 71 ILE A O 1
ATOM 537 N N . PHE A 1 72 ? 10.959 1.164 4.903 1.00 88.31 72 PHE A N 1
ATOM 538 C CA . PHE A 1 72 ? 12.261 0.804 4.319 1.00 88.31 72 PHE A CA 1
ATOM 539 C C . PHE A 1 72 ? 12.201 0.569 2.802 1.00 88.31 72 PHE A C 1
ATOM 541 O O . PHE A 1 72 ? 11.139 0.322 2.228 1.00 88.31 72 PHE A O 1
ATOM 548 N N . ASN A 1 73 ? 13.372 0.565 2.157 1.00 88.56 73 ASN A N 1
ATOM 549 C CA . ASN A 1 73 ? 13.550 0.077 0.789 1.00 88.56 73 ASN A CA 1
ATOM 550 C C . ASN A 1 73 ? 13.844 -1.428 0.785 1.00 88.56 73 ASN A C 1
ATOM 552 O O . ASN A 1 73 ? 14.853 -1.880 1.334 1.00 88.56 73 ASN A O 1
ATOM 556 N N . ALA A 1 74 ? 12.970 -2.219 0.161 1.00 89.12 74 ALA A N 1
ATOM 557 C CA . ALA A 1 74 ? 13.145 -3.664 0.045 1.00 89.12 74 ALA A CA 1
ATOM 558 C C . ALA A 1 74 ? 14.191 -4.062 -1.013 1.00 89.12 74 ALA A C 1
ATOM 560 O O . ALA A 1 74 ? 14.680 -5.191 -0.979 1.00 89.12 74 ALA A O 1
ATOM 561 N N . GLY A 1 75 ? 14.559 -3.152 -1.925 1.00 85.06 75 GLY A N 1
ATOM 562 C CA . GLY A 1 75 ? 15.618 -3.347 -2.923 1.00 85.06 75 GLY A CA 1
ATOM 563 C C . GLY A 1 75 ? 15.339 -4.454 -3.943 1.00 85.06 75 GLY A C 1
ATOM 564 O O . GLY A 1 75 ? 16.271 -4.999 -4.537 1.00 85.06 75 GLY A O 1
ATOM 565 N N . LEU A 1 76 ? 14.071 -4.840 -4.145 1.00 84.31 76 LEU A N 1
ATOM 566 C CA . LEU A 1 76 ? 13.726 -5.914 -5.085 1.00 84.31 76 LEU A CA 1
ATOM 567 C C . LEU A 1 76 ? 13.851 -5.489 -6.558 1.00 84.31 76 LEU A C 1
ATOM 569 O O . LEU A 1 76 ? 13.765 -6.329 -7.450 1.00 84.31 76 LEU A O 1
ATOM 573 N N . ASP A 1 77 ? 14.076 -4.203 -6.827 1.00 79.56 77 ASP A N 1
ATOM 574 C CA . ASP A 1 77 ? 14.363 -3.655 -8.155 1.00 79.56 77 ASP A CA 1
ATOM 575 C C . ASP A 1 77 ? 15.821 -3.894 -8.604 1.00 79.56 77 ASP A C 1
ATOM 577 O O . ASP A 1 77 ? 16.212 -3.487 -9.700 1.00 79.56 77 ASP A O 1
ATOM 581 N N . GLY A 1 78 ? 16.628 -4.570 -7.776 1.00 74.50 78 GLY A N 1
ATOM 582 C CA . GLY A 1 78 ? 18.024 -4.903 -8.063 1.00 74.50 78 GLY A CA 1
ATOM 583 C C . GLY A 1 78 ? 18.999 -3.757 -7.792 1.00 74.50 78 GLY A C 1
ATOM 584 O O . GLY A 1 78 ? 20.198 -3.905 -8.035 1.00 74.50 78 GLY A O 1
ATOM 585 N N . ARG A 1 79 ? 18.510 -2.626 -7.273 1.00 67.94 79 ARG A N 1
ATOM 586 C CA . ARG A 1 79 ? 19.326 -1.528 -6.755 1.00 67.94 79 ARG A CA 1
ATOM 587 C C . ARG A 1 79 ? 19.353 -1.725 -5.241 1.00 67.94 79 ARG A C 1
ATOM 589 O O . ARG A 1 79 ? 18.310 -1.821 -4.606 1.00 67.94 79 ARG A O 1
ATOM 596 N N . GLY A 1 80 ? 20.542 -1.967 -4.688 1.00 59.69 80 GLY A N 1
ATOM 597 C CA . GLY A 1 80 ? 20.704 -2.377 -3.288 1.00 59.69 80 GLY A CA 1
ATOM 598 C C . GLY A 1 80 ? 20.030 -1.421 -2.297 1.00 59.69 80 GLY A C 1
ATOM 599 O O . GLY A 1 80 ? 19.737 -0.280 -2.635 1.00 59.69 80 GLY A O 1
ATOM 600 N N . ARG A 1 81 ? 19.798 -1.894 -1.065 1.00 60.34 81 ARG A N 1
ATOM 601 C CA . ARG A 1 81 ? 19.213 -1.077 0.010 1.00 60.34 81 ARG A CA 1
ATOM 602 C C . ARG A 1 81 ? 20.019 0.211 0.192 1.00 60.34 81 ARG A C 1
ATOM 604 O O . ARG A 1 81 ? 21.216 0.132 0.476 1.00 60.34 81 ARG A O 1
ATOM 611 N N . ASP A 1 82 ? 19.357 1.355 0.054 1.00 63.19 82 ASP A N 1
ATOM 612 C CA . ASP A 1 82 ? 19.921 2.654 0.413 1.00 63.19 82 ASP A CA 1
ATOM 613 C C . ASP A 1 82 ? 20.399 2.624 1.878 1.00 63.19 82 ASP A C 1
ATOM 615 O O . ASP A 1 82 ? 19.839 1.915 2.720 1.00 63.19 82 ASP A O 1
ATOM 619 N N . ILE A 1 83 ? 21.481 3.349 2.181 1.00 67.44 83 ILE A N 1
ATOM 620 C CA . ILE A 1 83 ? 22.139 3.366 3.506 1.00 67.44 83 ILE A CA 1
ATOM 621 C C . ILE A 1 83 ? 21.265 4.051 4.577 1.00 67.44 83 ILE A C 1
ATOM 623 O O . ILE A 1 83 ? 21.642 4.083 5.741 1.00 67.44 83 ILE A O 1
ATOM 627 N N . ASP A 1 84 ? 20.071 4.524 4.229 1.00 61.38 84 ASP A N 1
ATOM 628 C CA . ASP A 1 84 ? 19.162 5.265 5.112 1.00 61.38 84 ASP A CA 1
ATOM 629 C C . ASP A 1 84 ? 18.822 4.532 6.426 1.00 61.38 84 ASP A C 1
ATOM 631 O O . ASP A 1 84 ? 18.594 5.183 7.440 1.00 61.38 84 ASP A O 1
ATOM 635 N N . TRP A 1 85 ? 18.931 3.195 6.471 1.00 62.12 85 TRP A N 1
ATOM 636 C CA . TRP A 1 85 ? 18.828 2.399 7.710 1.00 62.12 85 TRP A CA 1
ATOM 637 C C . TRP A 1 85 ? 19.859 2.766 8.791 1.00 62.12 85 TRP A C 1
ATOM 639 O O . TRP A 1 85 ? 19.700 2.381 9.944 1.00 62.12 85 TRP A O 1
ATOM 649 N N . LEU A 1 86 ? 20.948 3.439 8.420 1.00 61.16 86 LEU A N 1
ATOM 650 C CA . LEU A 1 86 ? 22.008 3.867 9.331 1.00 61.16 86 LEU A CA 1
ATOM 651 C C . LEU A 1 86 ? 21.603 5.108 10.149 1.00 61.16 86 LEU A C 1
ATOM 653 O O . LEU A 1 86 ? 22.317 5.474 11.081 1.00 61.16 86 LEU A O 1
ATOM 657 N N . PHE A 1 87 ? 20.487 5.748 9.789 1.00 64.50 87 PHE A N 1
ATOM 658 C CA . PHE A 1 87 ? 19.997 6.996 10.376 1.00 64.50 87 PHE A CA 1
ATOM 659 C C . PHE A 1 87 ? 18.581 6.886 10.981 1.00 64.50 87 PHE A C 1
ATOM 661 O O . PHE A 1 87 ? 18.052 7.908 11.420 1.00 64.50 87 PHE A O 1
ATOM 668 N N . GLU A 1 88 ? 17.991 5.682 11.013 1.00 55.38 88 GLU A N 1
ATOM 669 C CA . GLU A 1 88 ? 16.746 5.347 11.738 1.00 55.38 88 GLU A CA 1
ATOM 670 C C . GLU A 1 88 ? 17.008 4.860 13.171 1.00 55.38 88 GLU A C 1
ATOM 672 O O . GLU A 1 88 ? 18.008 4.135 13.391 1.00 55.38 88 GLU A O 1
#

Foldseek 3Di:
DAFDQQDCVVDVCSCVFPFNDFLEALPDDDVPDDRDTDTDGHDDPDDDDDDTGDHDDDDPDDDPPPDDRHRFYPCNNVRDGDPCVVVD

Radius of gyration: 14.14 Å; chains: 1; bounding box: 39×29×34 Å

Secondary structure (DSSP, 8-state):
-BPPPP-TTT-TTTTTTS-SSEEEEEEE--TTS--EEEE-----SS---PPPPSSB--------TTS----EE--TTSSPPPGGGG--